Protein AF-A0A2V3IG07-F1 (afdb_monomer)

Organism: NCBI:txid448386

Foldseek 3Di:
DDDDDDDDDDDDDPDDPVVVVVVVVVVVVVVVVPPPPPDDDLVLLVVLCVQQQQDLQRDHDFHDQDPVVRHRDDLVNSCVVSVHDSVVNVVCNVCVNVSSVVVVVVVVVVVVVVPPPPDPVVVVVVVVVVVVVVVCVVVPVDPDPVVVVVVVVD

pLDDT: mean 70.86, std 18.08, range [33.84, 92.31]

Sequence (154 aa):
MLYVDHYDLPSSSSVLPQNAFLLLFTVVRLQSMSEKRKRPSFDVKQEALFKLGVLVYGTFATSQINPETKKHWKAIDVAVHSNVSKAAVFGWKKQAKKTMGRHLSSWVAKKVSRITTFHHPDLEAAIAQYMRERMIYMRGEFLFRADVVCKAAL

Radius of gyration: 35.14 Å; Cα contacts (8 Å, |Δi|>4): 86; chains: 1; bounding box: 46×36×148 Å

Solvent-accessible surface area (backbone atoms only — not comparable to full-atom values): 9337 Å² total; per-residue (Å²): 135,82,81,91,78,87,81,79,80,80,86,75,79,94,68,76,55,72,67,57,56,52,48,50,52,49,50,52,52,48,54,67,65,62,58,72,75,79,75,76,53,68,65,61,54,50,53,50,37,39,39,52,12,36,44,79,72,33,46,80,55,77,40,36,72,31,87,91,75,75,39,64,41,44,63,62,57,43,15,61,75,67,73,44,57,51,69,56,48,52,51,45,62,76,38,27,39,61,60,34,41,54,50,50,54,52,52,50,51,57,49,54,75,65,47,76,81,75,85,48,69,68,58,54,49,51,51,54,48,52,53,50,54,51,49,42,60,73,68,51,80,63,71,75,66,64,80,62,62,64,71,78,75,117

Structure (mmCIF, N/CA/C/O backbone):
data_AF-A0A2V3IG07-F1
#
_entry.id   AF-A0A2V3IG07-F1
#
loop_
_atom_site.group_PDB
_atom_site.id
_atom_site.type_symbol
_atom_site.label_atom_id
_atom_site.label_alt_id
_atom_site.label_comp_id
_atom_site.label_asym_id
_atom_site.label_entity_id
_atom_site.label_seq_id
_atom_site.pdbx_PDB_ins_code
_atom_site.Cartn_x
_atom_site.Cartn_y
_atom_site.Cartn_z
_atom_site.occupancy
_atom_site.B_iso_or_equiv
_atom_site.auth_seq_id
_atom_site.auth_comp_id
_atom_site.auth_asym_id
_atom_site.auth_atom_id
_atom_site.pdbx_PDB_model_num
ATOM 1 N N . MET A 1 1 ? 6.936 -5.876 94.634 1.00 36.69 1 MET A N 1
ATOM 2 C CA . MET A 1 1 ? 7.862 -6.076 93.499 1.00 36.69 1 MET A CA 1
ATOM 3 C C . MET A 1 1 ? 6.996 -6.266 92.254 1.00 36.69 1 MET A C 1
ATOM 5 O O . MET A 1 1 ? 6.292 -7.257 92.195 1.00 36.69 1 MET A O 1
ATOM 9 N N . LEU A 1 2 ? 6.732 -5.158 91.550 1.00 35.19 2 LEU A N 1
ATOM 10 C CA . LEU A 1 2 ? 6.956 -4.937 90.103 1.00 35.19 2 LEU A CA 1
ATOM 11 C C . LEU A 1 2 ? 5.963 -5.669 89.163 1.00 35.19 2 LEU A C 1
ATOM 13 O O . LEU A 1 2 ? 6.015 -6.884 89.059 1.00 35.19 2 LEU A O 1
ATOM 17 N N . TYR A 1 3 ? 4.967 -4.928 88.643 1.00 33.84 3 TYR A N 1
ATOM 18 C CA . TYR A 1 3 ? 4.758 -4.511 87.224 1.00 33.84 3 TYR A CA 1
ATOM 19 C C . TYR A 1 3 ? 3.939 -5.552 86.397 1.00 33.84 3 TYR A C 1
ATOM 21 O O . TYR A 1 3 ? 4.359 -6.696 86.319 1.00 33.84 3 TYR A O 1
ATOM 29 N N . VAL A 1 4 ? 2.675 -5.276 85.988 1.00 37.91 4 VAL A N 1
ATOM 30 C CA . VAL A 1 4 ? 2.247 -4.598 84.716 1.00 37.91 4 VAL A CA 1
ATOM 31 C C . VAL A 1 4 ? 2.465 -5.565 83.520 1.00 37.91 4 VAL A C 1
ATOM 33 O O . VAL A 1 4 ? 3.542 -6.127 83.415 1.00 37.91 4 VAL A O 1
ATOM 36 N N . ASP A 1 5 ? 1.546 -5.913 82.609 1.00 38.62 5 ASP A N 1
ATOM 37 C CA . ASP A 1 5 ? 0.424 -5.192 82.002 1.00 38.62 5 ASP A CA 1
ATOM 38 C C . ASP A 1 5 ? -0.552 -6.145 81.276 1.00 38.62 5 ASP A C 1
ATOM 40 O O . ASP A 1 5 ? -0.190 -7.248 80.854 1.00 38.62 5 ASP A O 1
ATOM 44 N N . HIS A 1 6 ? -1.770 -5.645 81.068 1.00 43.28 6 HIS A N 1
ATOM 45 C CA . HIS A 1 6 ? -2.729 -6.103 80.065 1.00 43.28 6 HIS A CA 1
ATOM 46 C C . HIS A 1 6 ? -2.124 -6.092 78.650 1.00 43.28 6 HIS A C 1
ATOM 48 O O . HIS A 1 6 ? -1.485 -5.120 78.259 1.00 43.28 6 HIS A O 1
ATOM 54 N N . TYR A 1 7 ? -2.433 -7.104 77.836 1.00 40.78 7 TYR A N 1
ATOM 55 C CA . TYR A 1 7 ? -2.458 -6.928 76.382 1.00 40.78 7 TYR A CA 1
ATOM 56 C C . TYR A 1 7 ? -3.850 -7.248 75.857 1.00 40.78 7 TYR A C 1
ATOM 58 O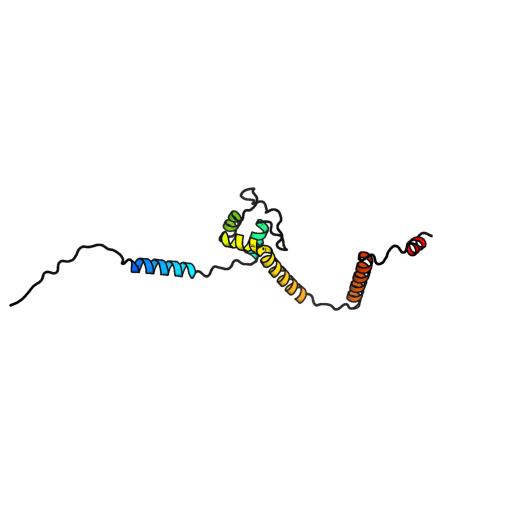 O . TYR A 1 7 ? -4.201 -8.391 75.563 1.00 40.78 7 TYR A O 1
ATOM 66 N N . ASP A 1 8 ? -4.629 -6.175 75.769 1.00 38.03 8 ASP A N 1
ATOM 67 C CA . ASP A 1 8 ? -5.785 -6.048 74.902 1.00 38.03 8 ASP A CA 1
ATOM 68 C C . ASP A 1 8 ? -5.392 -6.364 73.451 1.00 38.03 8 ASP A C 1
ATOM 70 O O . ASP A 1 8 ? -4.410 -5.848 72.912 1.00 38.03 8 ASP A O 1
ATOM 74 N N . LEU A 1 9 ? -6.195 -7.204 72.799 1.00 45.53 9 LEU A N 1
ATOM 75 C CA . LEU A 1 9 ? -6.234 -7.315 71.344 1.00 45.53 9 LEU A CA 1
ATOM 76 C C . LEU A 1 9 ? -6.755 -5.986 70.777 1.00 45.53 9 LEU A C 1
ATOM 78 O O . LEU A 1 9 ? -7.900 -5.629 71.066 1.00 45.53 9 LEU A O 1
ATOM 82 N N . PRO A 1 10 ? -6.005 -5.263 69.925 1.00 41.69 10 PRO A N 1
ATOM 83 C CA . PRO A 1 10 ? -6.583 -4.129 69.241 1.00 41.69 10 PRO A CA 1
ATOM 84 C C . PRO A 1 10 ? -7.451 -4.638 68.089 1.00 41.69 10 PRO A C 1
ATOM 86 O O . PRO A 1 10 ? -6.975 -5.185 67.094 1.00 41.69 10 PRO A O 1
ATOM 89 N N . SER A 1 11 ? -8.752 -4.385 68.203 1.00 54.81 11 SER A N 1
ATOM 90 C CA . SER A 1 11 ? -9.606 -4.157 67.047 1.00 54.81 11 SER A CA 1
ATOM 91 C C . SER A 1 11 ? -9.044 -2.981 66.244 1.00 54.81 11 SER A C 1
ATOM 93 O O . SER A 1 11 ? -8.991 -1.871 66.767 1.00 54.81 11 SER A O 1
ATOM 95 N N . SER A 1 12 ? -8.652 -3.173 64.986 1.00 41.16 12 SER A N 1
ATOM 96 C CA . SER A 1 12 ? -8.826 -2.143 63.951 1.00 41.16 12 SER A CA 1
ATOM 97 C C . SER A 1 12 ? -8.413 -2.636 62.563 1.00 41.16 12 SER A C 1
ATOM 99 O O . SER A 1 12 ? -7.347 -3.201 62.354 1.00 41.16 12 SER A O 1
ATOM 101 N N . SER A 1 13 ? -9.343 -2.406 61.636 1.00 44.88 13 SER A N 1
ATOM 102 C CA . SER A 1 13 ? -9.124 -1.981 60.254 1.00 44.88 13 SER A CA 1
ATOM 103 C C . SER A 1 13 ? -8.072 -2.726 59.415 1.00 44.88 13 SER A C 1
ATOM 105 O O . SER A 1 13 ? -6.872 -2.471 59.437 1.00 44.88 13 SER A O 1
ATOM 107 N N . SER A 1 14 ? -8.579 -3.553 58.500 1.00 47.00 14 SER A N 1
ATOM 108 C CA . SER A 1 14 ? -7.880 -4.012 57.300 1.00 47.00 14 SER A CA 1
ATOM 109 C C . SER A 1 14 ? -7.591 -2.838 56.350 1.00 47.00 14 SER A C 1
ATOM 111 O O . SER A 1 14 ? -8.209 -2.705 55.293 1.00 47.00 14 SER A O 1
ATOM 113 N N . VAL A 1 15 ? -6.674 -1.948 56.721 1.00 51.50 15 VAL A N 1
ATOM 114 C CA . VAL A 1 15 ? -6.087 -0.987 55.788 1.00 51.50 15 VAL A CA 1
ATOM 115 C C . VAL A 1 15 ? -4.840 -1.651 55.235 1.00 51.50 15 VAL A C 1
ATOM 117 O O . VAL A 1 15 ? -3.789 -1.669 55.871 1.00 51.50 15 VAL A O 1
ATOM 120 N N . LEU A 1 16 ? -4.969 -2.233 54.040 1.00 52.41 16 LEU A N 1
ATOM 121 C CA . LEU A 1 16 ? -3.811 -2.559 53.211 1.00 52.41 16 LEU A CA 1
ATOM 122 C C . LEU A 1 16 ? -2.889 -1.328 53.204 1.00 52.41 16 LEU A C 1
ATOM 124 O O . LEU A 1 16 ? -3.369 -0.235 52.883 1.00 52.41 16 LEU A O 1
ATOM 128 N N . PRO A 1 17 ? -1.598 -1.456 53.558 1.00 54.03 17 PRO A N 1
ATOM 129 C CA . PRO A 1 17 ? -0.702 -0.310 53.559 1.00 54.03 17 PRO A CA 1
ATOM 130 C C . PRO A 1 17 ? -0.720 0.311 52.158 1.00 54.03 17 PRO A C 1
ATOM 132 O O . PRO A 1 17 ? -0.655 -0.415 51.165 1.00 54.03 17 PRO A O 1
ATOM 135 N N . GLN A 1 18 ? -0.809 1.641 52.052 1.00 56.38 18 GLN A N 1
ATOM 136 C CA . GLN A 1 18 ? -0.819 2.369 50.766 1.00 56.38 18 GLN A CA 1
ATOM 137 C C . GLN A 1 18 ? 0.319 1.921 49.825 1.00 56.38 18 GLN A C 1
ATOM 139 O O . GLN A 1 18 ? 0.174 1.917 48.601 1.00 56.38 18 GLN A O 1
ATOM 144 N N . ASN A 1 19 ? 1.419 1.438 50.405 1.00 53.97 19 ASN A N 1
ATOM 145 C CA . ASN A 1 19 ? 2.569 0.870 49.709 1.00 53.97 19 ASN A CA 1
ATOM 146 C C . ASN A 1 19 ? 2.250 -0.442 48.963 1.00 53.97 19 ASN A C 1
ATOM 148 O O . ASN A 1 19 ? 2.777 -0.665 47.877 1.00 53.97 19 ASN A O 1
ATOM 152 N N . ALA A 1 20 ? 1.358 -1.288 49.486 1.00 55.16 20 ALA A N 1
ATOM 153 C CA . ALA A 1 20 ? 0.907 -2.506 48.812 1.00 55.16 20 ALA A CA 1
ATOM 154 C C . ALA A 1 20 ? 0.028 -2.189 47.593 1.00 55.16 20 ALA A C 1
ATOM 156 O O . ALA A 1 20 ? 0.154 -2.846 46.562 1.00 55.16 20 ALA A O 1
ATOM 157 N N . PHE A 1 21 ? -0.799 -1.139 47.669 1.00 56.41 21 PHE A N 1
ATOM 158 C CA . PHE A 1 21 ? -1.586 -0.657 46.528 1.00 56.41 21 PHE A CA 1
ATOM 159 C C . PHE A 1 21 ? -0.696 -0.109 45.409 1.00 56.41 21 PHE A C 1
ATOM 161 O O . PHE A 1 21 ? -0.916 -0.429 44.242 1.00 56.41 21 PHE A O 1
ATOM 168 N N . LEU A 1 22 ? 0.339 0.667 45.751 1.00 55.47 22 LEU A N 1
ATOM 169 C CA . LEU A 1 22 ? 1.318 1.173 44.783 1.00 55.47 22 LEU A CA 1
ATOM 170 C C . LEU A 1 22 ? 2.137 0.044 44.143 1.00 55.47 22 LEU A C 1
ATOM 172 O O . LEU A 1 22 ? 2.390 0.079 42.937 1.00 55.47 22 LEU A O 1
ATOM 176 N N . LEU A 1 23 ? 2.501 -0.990 44.907 1.00 56.88 23 LEU A N 1
ATOM 177 C CA . LEU A 1 23 ? 3.193 -2.167 44.377 1.00 56.88 23 LEU A CA 1
ATOM 178 C C . LEU A 1 23 ? 2.289 -2.998 43.460 1.00 56.88 23 LEU A C 1
ATOM 180 O O . LEU A 1 23 ? 2.704 -3.359 42.365 1.00 56.88 23 LEU A O 1
ATOM 184 N N . LEU A 1 24 ? 1.026 -3.219 43.825 1.00 57.31 24 LEU A N 1
ATOM 185 C CA . LEU A 1 24 ? 0.054 -3.882 42.950 1.00 57.31 24 LEU A CA 1
ATOM 186 C C . LEU A 1 24 ? -0.193 -3.083 41.667 1.00 57.31 24 LEU A C 1
ATOM 188 O O . LEU A 1 24 ? -0.161 -3.655 40.581 1.00 57.31 24 LEU A O 1
ATOM 192 N N . PHE A 1 25 ? -0.358 -1.760 41.750 1.00 54.81 25 PHE A N 1
ATOM 193 C CA . PHE A 1 25 ? -0.541 -0.924 40.561 1.00 54.81 25 PHE A CA 1
ATOM 194 C C . PHE A 1 25 ? 0.690 -0.914 39.656 1.00 54.81 25 PHE A C 1
ATOM 196 O O . PHE A 1 25 ? 0.553 -0.955 38.434 1.00 54.81 25 PHE A O 1
ATOM 203 N N . THR A 1 26 ? 1.894 -0.864 40.224 1.00 57.94 26 THR A N 1
ATOM 204 C CA . THR A 1 26 ? 3.134 -0.896 39.437 1.00 57.94 26 THR A CA 1
ATOM 205 C C . THR A 1 26 ? 3.370 -2.270 38.821 1.00 57.94 26 THR A C 1
ATOM 207 O O . THR A 1 26 ? 3.705 -2.329 37.642 1.00 57.94 26 THR A O 1
ATOM 210 N N . VAL A 1 27 ? 3.108 -3.365 39.540 1.00 56.84 27 VAL A N 1
ATOM 211 C CA . VAL A 1 27 ? 3.228 -4.738 39.022 1.00 56.84 27 VAL A CA 1
ATOM 212 C C . VAL A 1 27 ? 2.179 -5.027 37.946 1.00 56.84 27 VAL A C 1
ATOM 214 O O . VAL A 1 27 ? 2.541 -5.531 36.887 1.00 56.84 27 VAL A O 1
ATOM 217 N N . VAL A 1 28 ? 0.917 -4.622 38.130 1.00 57.81 28 VAL A N 1
ATOM 218 C CA . VAL A 1 28 ? -0.135 -4.748 37.100 1.00 57.81 28 VAL A CA 1
ATOM 219 C C . VAL A 1 28 ? 0.192 -3.887 35.876 1.00 57.81 28 VAL A C 1
ATOM 221 O O . VAL A 1 28 ? 0.055 -4.337 34.737 1.00 57.81 28 VAL A O 1
ATOM 224 N N . ARG A 1 29 ? 0.699 -2.663 36.075 1.00 50.00 29 ARG A N 1
ATOM 225 C CA . ARG A 1 29 ? 1.126 -1.780 34.978 1.00 50.00 29 ARG A CA 1
ATOM 226 C C . ARG A 1 29 ? 2.358 -2.320 34.248 1.00 50.00 29 ARG A C 1
ATOM 228 O O . ARG A 1 29 ? 2.442 -2.179 33.031 1.00 50.00 29 ARG A O 1
ATOM 235 N N . LEU A 1 30 ? 3.287 -2.967 34.951 1.00 49.06 30 LEU A N 1
ATOM 236 C CA . LEU A 1 30 ? 4.460 -3.622 34.365 1.00 49.06 30 LEU A CA 1
ATOM 237 C C . LEU A 1 30 ? 4.089 -4.918 33.631 1.00 49.06 30 LEU A C 1
ATOM 239 O O . LEU A 1 30 ? 4.589 -5.143 32.532 1.00 49.06 30 LEU A O 1
ATOM 243 N N . GLN A 1 31 ? 3.162 -5.722 34.157 1.00 46.56 31 GLN A N 1
ATOM 244 C CA . GLN A 1 31 ? 2.633 -6.906 33.469 1.00 46.56 31 GLN A CA 1
ATOM 245 C C . GLN A 1 31 ? 1.841 -6.526 32.209 1.00 46.56 31 GLN A C 1
ATOM 247 O O . GLN A 1 31 ? 2.056 -7.126 31.158 1.00 46.56 31 GLN A O 1
ATOM 252 N N . SER A 1 32 ? 1.038 -5.457 32.256 1.00 44.69 32 SER A N 1
ATOM 253 C CA . SER A 1 32 ? 0.369 -4.883 31.076 1.00 44.69 32 SER A CA 1
ATOM 254 C C . SER A 1 32 ? 1.358 -4.370 30.015 1.00 44.69 32 SER A C 1
ATOM 256 O O . SER A 1 32 ? 1.071 -4.412 28.819 1.00 44.69 32 SER A O 1
ATOM 258 N N . MET A 1 33 ? 2.544 -3.917 30.427 1.00 45.22 33 MET A N 1
ATOM 259 C CA . MET A 1 33 ? 3.620 -3.487 29.524 1.00 45.22 33 MET A CA 1
ATOM 260 C C . MET A 1 33 ? 4.489 -4.653 29.012 1.00 45.22 33 MET A C 1
ATOM 262 O O . MET A 1 33 ? 5.216 -4.480 28.031 1.00 45.22 33 MET A O 1
ATOM 266 N N . SER A 1 34 ? 4.412 -5.826 29.651 1.00 42.78 34 SER A N 1
ATOM 267 C CA . SER A 1 34 ? 5.181 -7.041 29.338 1.00 42.78 34 SER A CA 1
ATOM 268 C C . SER A 1 34 ? 4.495 -7.950 28.314 1.00 42.78 34 SER A C 1
ATOM 270 O O . SER A 1 34 ? 5.142 -8.831 27.736 1.00 42.78 34 SER A O 1
ATOM 272 N N . GLU A 1 35 ? 3.214 -7.732 28.015 1.00 50.44 35 GLU A N 1
ATOM 273 C CA . GLU A 1 35 ? 2.613 -8.278 26.803 1.00 50.44 35 GLU A CA 1
ATOM 274 C C . GLU A 1 35 ? 3.284 -7.609 25.603 1.00 50.44 35 GLU A C 1
ATOM 276 O O . GLU A 1 35 ? 2.919 -6.518 25.158 1.00 50.44 35 GLU A O 1
ATOM 281 N N . LYS A 1 36 ? 4.348 -8.249 25.102 1.00 52.94 36 LYS A N 1
ATOM 282 C CA . LYS A 1 36 ? 5.050 -7.863 23.880 1.00 52.94 36 LYS A CA 1
ATOM 283 C C . LYS A 1 36 ? 3.992 -7.629 22.809 1.00 52.94 36 LYS A C 1
ATOM 285 O O . LYS A 1 36 ? 3.442 -8.590 22.278 1.00 52.94 36 LYS A O 1
ATOM 290 N N . ARG A 1 37 ? 3.695 -6.355 22.518 1.00 59.09 37 ARG A N 1
ATOM 291 C CA . ARG A 1 37 ? 2.702 -5.946 21.517 1.00 59.09 37 ARG A CA 1
ATOM 292 C C . ARG A 1 37 ? 2.946 -6.772 20.262 1.00 59.09 37 ARG A C 1
ATOM 294 O O . ARG A 1 37 ? 3.958 -6.552 19.588 1.00 59.09 37 ARG A O 1
ATOM 301 N N . LYS A 1 38 ? 2.064 -7.737 19.974 1.00 68.75 38 LYS A N 1
ATOM 302 C CA . LYS A 1 38 ? 2.167 -8.560 18.767 1.00 68.75 38 LYS A CA 1
ATOM 303 C C . LYS A 1 38 ? 2.189 -7.588 17.598 1.00 68.75 38 LYS A C 1
ATOM 305 O O . LYS A 1 38 ? 1.231 -6.851 17.376 1.00 68.75 38 LYS A O 1
ATOM 310 N N . ARG A 1 39 ? 3.335 -7.492 16.919 1.00 76.31 39 ARG A N 1
ATOM 311 C CA . ARG A 1 39 ? 3.476 -6.589 15.778 1.00 76.31 39 ARG A CA 1
ATOM 312 C C . ARG A 1 39 ? 2.565 -7.141 14.683 1.00 76.31 39 ARG A C 1
ATOM 314 O O . ARG A 1 39 ? 2.811 -8.265 14.252 1.00 76.31 39 ARG A O 1
ATOM 321 N N . PRO A 1 40 ? 1.546 -6.393 14.230 1.00 81.19 4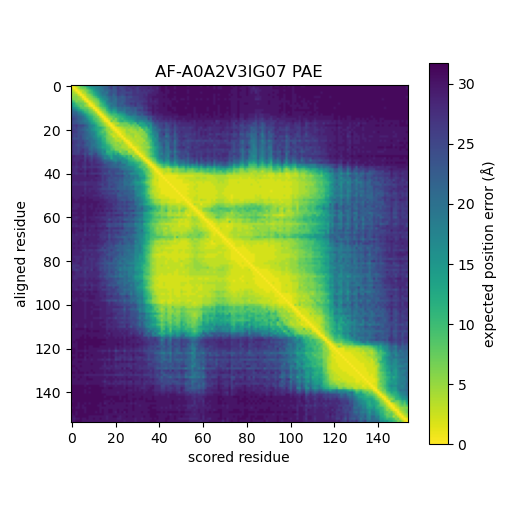0 PRO A N 1
ATOM 322 C CA . PRO A 1 40 ? 0.703 -6.872 13.148 1.00 81.19 40 PRO A CA 1
ATOM 323 C C . PRO A 1 40 ? 1.558 -7.078 11.901 1.00 81.19 40 PRO A C 1
ATOM 325 O O . PRO A 1 40 ? 2.501 -6.301 11.651 1.00 81.19 40 PRO A O 1
ATOM 328 N N . SER A 1 41 ? 1.236 -8.138 11.159 1.00 86.25 41 SER A N 1
ATOM 329 C CA . SER A 1 41 ? 1.906 -8.482 9.908 1.00 86.25 41 SER A CA 1
ATOM 330 C C . SER A 1 41 ? 1.771 -7.344 8.899 1.00 86.25 41 SER A C 1
ATOM 332 O O . SER A 1 41 ? 0.978 -6.409 9.066 1.00 86.25 41 SER A O 1
ATOM 334 N N . PHE A 1 42 ? 2.599 -7.385 7.858 1.00 86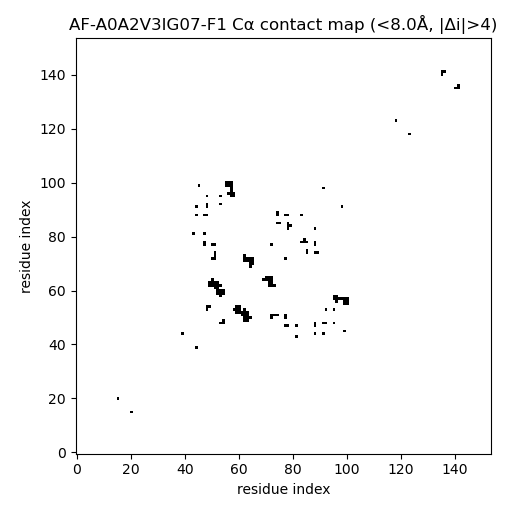.31 42 PHE A N 1
ATOM 335 C CA . PHE A 1 42 ? 2.490 -6.409 6.784 1.00 86.31 42 PHE A CA 1
ATOM 336 C C . PHE A 1 42 ? 1.119 -6.486 6.099 1.00 86.31 42 PHE A C 1
ATOM 338 O O . PHE A 1 42 ? 0.514 -5.440 5.888 1.00 86.31 42 PHE A O 1
ATOM 345 N N . ASP A 1 43 ? 0.597 -7.693 5.879 1.00 86.94 43 ASP A N 1
ATOM 346 C CA . ASP A 1 43 ? -0.685 -7.921 5.201 1.00 86.94 43 ASP A CA 1
ATOM 347 C C . ASP A 1 43 ? -1.845 -7.235 5.928 1.00 86.94 43 ASP A C 1
ATOM 349 O O . ASP A 1 43 ? -2.618 -6.506 5.313 1.00 86.94 43 ASP A O 1
ATOM 353 N N . VAL A 1 44 ? -1.893 -7.344 7.262 1.00 88.88 44 VAL A N 1
ATOM 354 C CA . VAL A 1 44 ? -2.914 -6.673 8.086 1.00 88.88 44 VAL A CA 1
ATOM 355 C C . VAL A 1 44 ? -2.822 -5.152 7.953 1.00 88.88 44 VAL A C 1
ATOM 357 O O . VAL A 1 44 ? -3.836 -4.460 7.862 1.00 88.88 44 VAL A O 1
ATOM 360 N N . LYS A 1 45 ? -1.603 -4.601 7.918 1.00 90.56 45 LYS A N 1
ATOM 361 C CA . LYS A 1 45 ? -1.402 -3.156 7.726 1.00 90.56 45 LYS A CA 1
ATOM 362 C C . LYS A 1 45 ? -1.797 -2.725 6.323 1.00 90.56 45 LYS A C 1
ATOM 364 O O . LYS A 1 45 ? -2.356 -1.645 6.161 1.00 90.56 45 LYS A O 1
ATOM 369 N N . GLN A 1 46 ? -1.479 -3.539 5.323 1.00 90.19 46 GLN A N 1
ATOM 370 C CA . GLN A 1 46 ? -1.777 -3.260 3.930 1.00 90.19 46 GLN A CA 1
ATOM 371 C C . GLN A 1 46 ? -3.286 -3.259 3.689 1.00 90.19 46 GLN A C 1
ATOM 373 O O . GLN A 1 46 ? -3.806 -2.293 3.137 1.00 90.19 46 GLN A O 1
ATOM 378 N N . GLU A 1 47 ? -3.991 -4.278 4.169 1.00 91.12 47 GLU A N 1
ATOM 379 C CA . GLU A 1 47 ? -5.446 -4.380 4.070 1.00 91.12 47 GLU A CA 1
ATOM 380 C C . GLU A 1 47 ? -6.144 -3.212 4.782 1.00 91.12 47 GLU A C 1
ATOM 382 O O . GLU A 1 47 ? -7.018 -2.557 4.209 1.00 91.12 47 GLU A O 1
ATOM 387 N N . ALA A 1 48 ? -5.705 -2.883 6.002 1.00 92.00 48 ALA A N 1
ATOM 388 C CA . ALA A 1 48 ? -6.214 -1.739 6.752 1.00 92.00 48 ALA A CA 1
ATOM 389 C C . ALA A 1 48 ? -6.029 -0.418 5.987 1.00 92.00 48 ALA A C 1
ATOM 391 O O . ALA A 1 48 ? -6.926 0.425 5.951 1.00 92.00 48 ALA A O 1
ATOM 392 N N . LEU A 1 49 ? -4.870 -0.231 5.355 1.00 92.00 49 LEU A N 1
ATOM 393 C CA . LEU A 1 49 ? -4.577 0.959 4.564 1.00 92.00 49 LEU A CA 1
ATOM 394 C C . LEU A 1 49 ? -5.405 0.997 3.267 1.00 92.00 49 LEU A C 1
ATOM 396 O O . LEU A 1 49 ? -5.942 2.057 2.946 1.00 92.00 49 LEU A O 1
ATOM 400 N N . PHE A 1 50 ? -5.604 -0.132 2.579 1.00 91.88 50 PHE A N 1
ATOM 401 C CA . PHE A 1 50 ? -6.466 -0.204 1.391 1.00 91.88 50 PHE A CA 1
ATOM 402 C C . PHE A 1 50 ? -7.924 0.135 1.695 1.00 91.88 50 PHE A C 1
ATOM 404 O O . PHE A 1 50 ? -8.535 0.908 0.956 1.00 91.88 50 PHE A O 1
ATOM 411 N N . LYS A 1 51 ? -8.469 -0.363 2.813 1.00 92.31 51 LYS A N 1
ATOM 412 C CA . LYS A 1 51 ? -9.818 0.003 3.276 1.00 92.31 51 LYS A CA 1
ATOM 413 C C . LYS A 1 51 ? -9.958 1.519 3.447 1.00 92.31 51 LYS A C 1
ATOM 415 O O . LYS A 1 51 ? -10.965 2.100 3.052 1.00 92.31 51 LYS A O 1
ATOM 420 N N . LEU A 1 52 ? -8.906 2.182 3.934 1.00 91.50 52 LEU A N 1
ATOM 421 C CA . LEU A 1 52 ? -8.827 3.643 4.078 1.00 91.50 52 LEU A CA 1
ATOM 422 C C . LEU A 1 52 ? -8.501 4.402 2.780 1.00 91.50 52 LEU A C 1
ATOM 424 O O . LEU A 1 52 ? -8.263 5.609 2.838 1.00 91.50 52 LEU A O 1
ATOM 428 N N . GLY A 1 53 ? -8.464 3.723 1.631 1.00 88.88 53 GLY A N 1
ATOM 429 C CA . GLY A 1 53 ? -8.212 4.337 0.328 1.00 88.88 53 GLY A CA 1
ATOM 430 C C . GLY A 1 53 ? -6.734 4.576 0.023 1.00 88.88 53 GLY A C 1
ATOM 431 O O . GLY A 1 53 ? -6.413 5.314 -0.901 1.00 88.88 53 GLY A O 1
ATOM 432 N N . VAL A 1 54 ? -5.802 3.991 0.776 1.00 87.81 54 VAL A N 1
ATOM 433 C CA . VAL A 1 54 ? -4.368 4.115 0.481 1.00 87.81 54 VAL A CA 1
ATOM 434 C C . VAL A 1 54 ? -3.999 3.197 -0.677 1.00 87.81 54 VAL A C 1
ATOM 436 O O . VAL A 1 54 ? -4.170 1.990 -0.582 1.00 87.81 54 VAL A O 1
ATOM 439 N N . LEU A 1 55 ? -3.446 3.754 -1.747 1.00 84.50 55 LEU A N 1
ATOM 440 C CA . LEU A 1 55 ? -2.993 3.024 -2.927 1.00 84.50 55 LEU A CA 1
ATOM 441 C C . LEU A 1 55 ? -1.589 2.429 -2.741 1.00 84.50 55 LEU A C 1
ATOM 443 O O . LEU A 1 55 ? -0.869 2.727 -1.789 1.00 84.50 55 LEU A O 1
ATOM 447 N N . VAL A 1 56 ? -1.174 1.623 -3.720 1.00 76.38 56 VAL A N 1
ATOM 448 C CA . VAL A 1 56 ? 0.092 0.868 -3.750 1.00 76.38 56 VAL A CA 1
ATOM 449 C C . VAL A 1 56 ? 1.328 1.752 -3.511 1.00 76.38 56 VAL A C 1
ATOM 451 O O . VAL A 1 56 ? 2.260 1.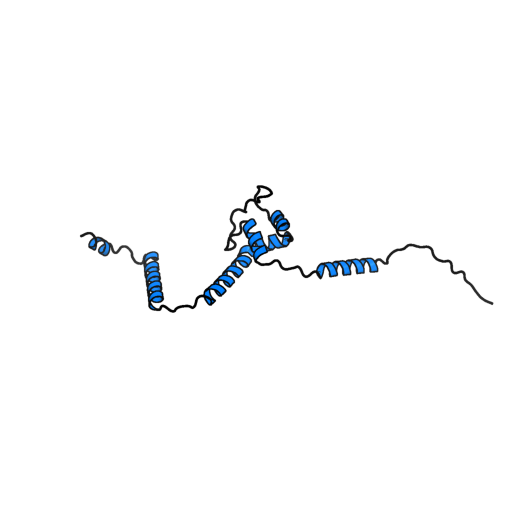325 -2.844 1.00 76.38 56 VAL A O 1
ATOM 454 N N . TYR A 1 57 ? 1.329 3.013 -3.948 1.00 74.94 57 TYR A N 1
ATOM 455 C CA . TYR A 1 57 ? 2.445 3.950 -3.720 1.00 74.94 57 TYR A CA 1
ATOM 456 C C . TYR A 1 57 ? 2.312 4.791 -2.437 1.00 74.94 57 TYR A C 1
ATOM 458 O O . TYR A 1 57 ? 3.104 5.703 -2.191 1.00 74.94 57 TYR A O 1
ATOM 466 N N . GLY A 1 58 ? 1.307 4.506 -1.608 1.00 75.75 58 GLY A N 1
ATOM 467 C CA . GLY A 1 58 ? 0.970 5.284 -0.418 1.00 75.75 58 GLY A CA 1
ATOM 468 C C . GLY A 1 58 ? 0.285 6.621 -0.711 1.00 75.75 58 GLY A C 1
ATOM 469 O O . GLY A 1 58 ? 0.264 7.486 0.164 1.00 75.75 58 GLY A O 1
ATOM 470 N N . THR A 1 59 ? -0.240 6.805 -1.925 1.00 83.06 59 THR A N 1
ATOM 471 C CA . THR A 1 59 ? -1.155 7.901 -2.277 1.00 83.06 59 THR A CA 1
ATOM 472 C C . THR A 1 59 ? -2.563 7.602 -1.764 1.00 83.06 59 THR A C 1
ATOM 474 O O . THR A 1 59 ? -2.880 6.455 -1.461 1.00 83.06 59 THR A O 1
ATOM 477 N N . PHE A 1 60 ? -3.405 8.626 -1.631 1.00 85.50 60 PHE A N 1
ATOM 478 C CA . PHE A 1 60 ? -4.763 8.480 -1.107 1.00 85.50 60 PHE A CA 1
ATOM 479 C C . PHE A 1 60 ? -5.789 8.632 -2.228 1.00 85.50 60 PHE A C 1
ATOM 481 O O . PHE A 1 60 ? -5.778 9.623 -2.952 1.00 85.50 60 PHE A O 1
ATOM 488 N N . ALA A 1 61 ? -6.673 7.653 -2.334 1.00 86.75 61 ALA A N 1
ATOM 489 C CA . ALA A 1 61 ? -7.922 7.697 -3.070 1.00 86.75 61 ALA A CA 1
ATOM 490 C C . ALA A 1 61 ? -9.098 7.749 -2.079 1.00 86.75 61 ALA A C 1
ATOM 492 O O . ALA A 1 61 ? -8.919 7.864 -0.863 1.00 86.75 61 ALA A O 1
ATOM 493 N N . THR A 1 62 ? -10.318 7.651 -2.597 1.00 87.25 62 THR A N 1
ATOM 494 C CA . THR A 1 62 ? -11.518 7.495 -1.774 1.00 87.25 62 THR A CA 1
ATOM 495 C C . THR A 1 62 ? -11.461 6.193 -0.977 1.00 87.25 62 THR A C 1
ATOM 497 O O . THR A 1 62 ? -11.169 5.133 -1.535 1.00 87.25 62 THR A O 1
ATOM 500 N N . SER A 1 63 ? -11.770 6.261 0.322 1.00 89.50 63 SER A N 1
ATOM 501 C CA . SER A 1 63 ? -11.928 5.072 1.166 1.00 89.50 63 SER A CA 1
ATOM 502 C C . SER A 1 63 ? -12.936 4.100 0.558 1.00 89.50 63 SER A C 1
ATOM 504 O O . SER A 1 63 ? -13.945 4.519 -0.013 1.00 89.50 63 SER A O 1
ATOM 506 N N . GLN A 1 64 ? -12.712 2.802 0.744 1.00 91.19 64 GLN A N 1
ATOM 507 C CA . GLN A 1 64 ? -13.660 1.784 0.301 1.00 91.19 64 GLN A CA 1
ATOM 508 C C . GLN A 1 64 ? -14.984 1.902 1.067 1.00 91.19 64 GLN A C 1
ATOM 510 O O . GLN A 1 64 ? -15.035 2.446 2.175 1.00 91.19 64 GLN A O 1
ATOM 515 N N . ILE A 1 65 ? -16.060 1.376 0.487 1.00 90.50 65 ILE A N 1
ATOM 516 C CA . ILE A 1 65 ? -17.341 1.249 1.181 1.00 90.50 65 ILE A CA 1
ATOM 517 C C . ILE A 1 65 ? -17.255 0.033 2.106 1.00 90.50 65 ILE A C 1
ATOM 519 O O . ILE A 1 65 ? -16.848 -1.053 1.698 1.00 90.50 65 ILE A O 1
ATOM 523 N N . ASN A 1 66 ? -17.611 0.229 3.369 1.00 90.44 66 ASN A N 1
ATOM 524 C CA . ASN A 1 66 ? -17.763 -0.839 4.336 1.00 90.44 66 ASN A CA 1
ATOM 525 C C . ASN A 1 66 ? -19.070 -1.598 4.036 1.00 90.44 66 ASN A C 1
ATOM 527 O O . ASN A 1 66 ? -20.137 -0.975 4.070 1.00 90.44 66 ASN A O 1
ATOM 531 N N . PRO A 1 67 ? -19.010 -2.914 3.757 1.00 88.31 67 PRO A N 1
ATOM 532 C CA . PRO A 1 67 ? -20.197 -3.707 3.446 1.00 88.31 67 PRO A CA 1
ATOM 533 C C . PRO A 1 67 ? -21.189 -3.788 4.616 1.00 88.31 67 PRO A C 1
ATOM 535 O O . PRO A 1 67 ? -22.391 -3.854 4.381 1.00 88.31 67 PRO A O 1
ATOM 538 N N . GLU A 1 68 ? -20.716 -3.718 5.863 1.00 88.94 68 GLU A N 1
ATOM 539 C CA . GLU A 1 68 ? -21.559 -3.825 7.061 1.00 88.94 68 GLU A CA 1
ATOM 540 C C . GLU A 1 68 ? -22.351 -2.540 7.317 1.00 88.94 68 GLU A C 1
ATOM 542 O O . GLU A 1 68 ? -23.535 -2.572 7.640 1.00 88.94 68 GLU A O 1
ATOM 547 N N . THR A 1 69 ? -21.705 -1.383 7.155 1.00 87.62 69 THR A N 1
ATOM 548 C CA . THR A 1 69 ? -22.307 -0.081 7.496 1.00 87.62 69 THR A CA 1
ATOM 549 C C . THR A 1 69 ? -22.834 0.686 6.285 1.00 87.62 69 THR A C 1
ATOM 551 O O . THR A 1 69 ? -23.453 1.738 6.457 1.00 87.62 69 THR A O 1
ATOM 554 N N . LYS A 1 70 ? -22.576 0.196 5.061 1.00 89.31 70 LYS A N 1
ATOM 555 C CA . LYS A 1 70 ? -22.855 0.864 3.773 1.00 89.31 70 LYS A CA 1
ATOM 556 C C . LYS A 1 70 ? -22.264 2.279 3.660 1.00 89.31 70 LYS A C 1
ATOM 558 O O . LYS A 1 70 ? -22.687 3.073 2.825 1.00 89.31 70 LYS A O 1
ATOM 563 N N . LYS A 1 71 ? -21.283 2.613 4.504 1.00 91.56 71 LYS A N 1
ATOM 564 C CA . LYS A 1 71 ? -20.586 3.908 4.552 1.00 91.56 71 LYS A CA 1
ATOM 565 C C . LYS A 1 71 ? -19.106 3.712 4.256 1.00 91.56 71 LYS A C 1
ATOM 567 O O . LYS A 1 71 ? -18.594 2.605 4.354 1.00 91.56 71 LYS A O 1
ATOM 572 N N . HIS A 1 72 ? -18.395 4.784 3.922 1.00 90.94 72 HIS A N 1
ATOM 573 C CA . HIS A 1 72 ? -16.945 4.715 3.747 1.00 90.94 72 HIS A CA 1
ATOM 574 C C . HIS A 1 72 ? -16.235 4.267 5.031 1.00 90.94 72 HIS A C 1
ATOM 576 O O . HIS A 1 72 ? -16.539 4.771 6.115 1.00 90.94 72 HIS A O 1
ATOM 582 N N . TRP A 1 73 ? -15.250 3.378 4.889 1.00 91.94 73 TRP A N 1
ATOM 583 C CA . TRP A 1 73 ? -14.386 2.939 5.983 1.00 91.94 73 TRP A CA 1
ATOM 584 C C . TRP A 1 73 ? -13.697 4.128 6.662 1.00 91.94 73 TRP A C 1
ATOM 586 O O . TRP A 1 73 ? -12.976 4.907 6.024 1.00 91.94 73 TRP A O 1
ATOM 596 N N . LYS A 1 74 ? -13.865 4.235 7.984 1.00 91.50 74 LYS A N 1
ATOM 597 C CA . LYS A 1 74 ? -13.117 5.169 8.832 1.00 91.50 74 LYS A CA 1
ATOM 598 C C . LYS A 1 74 ? -12.000 4.443 9.574 1.00 91.50 74 LYS A C 1
ATOM 600 O O . LYS A 1 74 ? -12.045 3.238 9.794 1.00 91.50 74 LYS A O 1
ATOM 605 N N . ALA A 1 75 ? -11.004 5.201 10.039 1.00 90.25 75 ALA A N 1
ATOM 606 C CA . ALA A 1 75 ? -9.891 4.652 10.824 1.00 90.25 75 ALA A CA 1
ATOM 607 C C . ALA A 1 75 ? -10.356 3.936 12.105 1.00 90.25 75 ALA A C 1
ATOM 609 O O . ALA A 1 75 ? -9.695 3.014 12.569 1.00 90.25 75 ALA A O 1
ATOM 610 N N . ILE A 1 76 ? -11.495 4.358 12.662 1.00 91.00 76 ILE A N 1
ATOM 611 C CA . ILE A 1 76 ? -12.126 3.724 13.823 1.00 91.00 76 ILE A CA 1
ATOM 612 C C . ILE A 1 76 ? -12.665 2.343 13.449 1.00 91.00 76 ILE A C 1
ATOM 614 O O . ILE A 1 76 ? -12.353 1.375 14.132 1.00 91.00 76 ILE A O 1
ATOM 618 N N . ASP A 1 77 ? -13.406 2.254 12.349 1.00 91.50 77 ASP A N 1
ATOM 619 C CA . ASP A 1 77 ? -14.017 1.008 11.882 1.00 91.50 77 ASP A CA 1
ATOM 620 C C . ASP A 1 77 ? -12.936 -0.013 11.507 1.00 91.50 77 ASP A C 1
ATOM 622 O O . ASP A 1 77 ? -13.010 -1.181 11.875 1.00 91.50 77 ASP A O 1
ATOM 626 N N . VAL A 1 78 ? -11.868 0.449 10.850 1.00 91.62 78 VAL A N 1
ATOM 627 C CA . VAL A 1 78 ? -10.711 -0.386 10.497 1.00 91.62 78 VAL A CA 1
ATOM 628 C C . VAL A 1 78 ? -9.960 -0.869 11.739 1.00 91.62 78 VAL A C 1
ATOM 630 O O . VAL A 1 78 ? -9.523 -2.013 11.781 1.00 91.62 78 VAL A O 1
ATOM 633 N N . ALA A 1 79 ? -9.825 -0.031 12.768 1.00 90.88 79 ALA A N 1
ATOM 634 C CA . ALA A 1 79 ? -9.196 -0.429 14.026 1.00 90.88 79 ALA A CA 1
ATOM 635 C C . ALA A 1 79 ? -9.967 -1.571 14.709 1.00 90.88 79 ALA A C 1
ATOM 637 O O . ALA A 1 79 ? -9.354 -2.538 15.160 1.00 90.88 79 ALA A O 1
ATOM 638 N N . VAL A 1 80 ? -11.302 -1.488 14.718 1.00 90.62 80 VAL A N 1
ATOM 639 C CA . VAL A 1 80 ? -12.172 -2.548 15.248 1.00 90.62 80 VAL A CA 1
ATOM 640 C C . VAL A 1 80 ? -12.061 -3.811 14.393 1.00 90.62 80 VAL A C 1
ATOM 642 O O . VAL A 1 80 ? -11.765 -4.876 14.925 1.00 90.62 80 VAL A O 1
ATOM 645 N N . HIS A 1 81 ? -12.198 -3.688 13.071 1.00 90.38 81 HIS A N 1
ATOM 646 C CA . HIS A 1 81 ? -12.149 -4.831 12.156 1.00 90.38 81 HIS A CA 1
ATOM 647 C C . HIS A 1 81 ? -10.797 -5.560 12.192 1.00 90.38 81 HIS A C 1
ATOM 649 O O . HIS A 1 81 ? -10.735 -6.780 12.084 1.00 90.38 81 HIS A O 1
ATOM 655 N N . SER A 1 82 ? -9.687 -4.833 12.311 1.00 86.81 82 SER A N 1
ATOM 656 C CA . SER A 1 82 ? -8.346 -5.427 12.347 1.00 86.81 82 SER A CA 1
ATOM 657 C C . SER A 1 82 ? -7.894 -5.820 13.759 1.00 86.81 82 SER A C 1
ATOM 659 O O . SER A 1 82 ? -6.771 -6.298 13.909 1.00 86.81 82 SER A O 1
ATOM 661 N N . ASN A 1 83 ? -8.731 -5.618 14.785 1.00 88.75 83 ASN A N 1
ATOM 662 C CA . ASN A 1 83 ? -8.401 -5.816 16.199 1.00 88.75 83 ASN A CA 1
ATOM 663 C C . ASN A 1 83 ? -7.090 -5.114 16.613 1.00 88.75 83 ASN A C 1
ATOM 665 O O . ASN A 1 83 ? -6.199 -5.697 17.237 1.00 88.75 83 ASN A O 1
ATOM 669 N N . VAL A 1 84 ? -6.933 -3.849 16.208 1.00 88.38 84 VAL A N 1
ATOM 670 C CA . VAL A 1 84 ? -5.747 -3.035 16.509 1.00 88.38 84 VAL A CA 1
ATOM 671 C C . VAL A 1 84 ? -6.166 -1.695 17.100 1.00 88.38 84 VAL A C 1
ATOM 673 O O . VAL A 1 84 ? -7.239 -1.170 16.825 1.00 88.38 84 VAL A O 1
ATOM 676 N N . SER A 1 85 ? -5.303 -1.090 17.914 1.00 89.19 85 SER A N 1
ATOM 677 C CA . SER A 1 85 ? -5.560 0.242 18.451 1.00 89.19 85 SER A CA 1
ATOM 678 C C . SER A 1 85 ? -5.702 1.299 17.346 1.00 89.19 85 SER A C 1
ATOM 680 O O . SER A 1 85 ? -4.958 1.324 16.361 1.00 89.19 85 SER A O 1
ATOM 682 N N . LYS A 1 86 ? -6.613 2.257 17.563 1.00 90.19 86 LYS A N 1
ATOM 683 C CA . LYS A 1 86 ? -6.817 3.413 16.670 1.00 90.19 86 LYS A CA 1
ATOM 684 C C . LYS A 1 86 ? -5.505 4.156 16.404 1.00 90.19 86 LYS A C 1
ATOM 686 O O . LYS A 1 86 ? -5.209 4.507 15.265 1.00 90.19 86 LYS A O 1
ATOM 691 N N . ALA A 1 87 ? -4.694 4.345 17.447 1.00 89.31 87 ALA A N 1
ATOM 692 C CA . ALA A 1 87 ? -3.398 5.014 17.356 1.00 89.31 87 ALA A CA 1
ATOM 693 C C .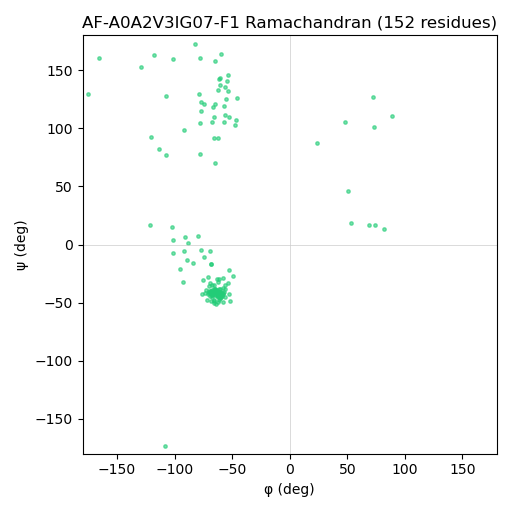 ALA A 1 87 ? -2.444 4.325 16.365 1.00 89.31 87 ALA A C 1
ATOM 695 O O . ALA A 1 87 ? -1.728 5.005 15.631 1.00 89.31 87 ALA A O 1
ATOM 696 N N . ALA A 1 88 ? -2.457 2.990 16.295 1.00 89.62 88 ALA A N 1
ATOM 697 C CA . ALA A 1 88 ? -1.643 2.262 15.331 1.00 89.62 88 ALA A CA 1
ATOM 698 C C . ALA A 1 88 ? -2.121 2.500 13.893 1.00 89.62 88 ALA A C 1
ATOM 700 O O . ALA A 1 88 ? -1.295 2.807 13.037 1.00 89.62 88 ALA A O 1
ATOM 701 N N . VAL A 1 89 ? -3.434 2.447 13.643 1.00 91.19 89 VAL A N 1
ATOM 702 C CA . VAL A 1 89 ? -4.020 2.698 12.313 1.00 91.19 89 VAL A CA 1
ATOM 703 C C . VAL A 1 89 ? -3.716 4.121 11.835 1.00 91.19 89 VAL A C 1
ATOM 705 O O . VAL A 1 89 ? -3.270 4.312 10.703 1.00 91.19 89 VAL A O 1
ATOM 708 N N . PHE A 1 90 ? -3.861 5.126 12.704 1.00 91.75 90 PHE A N 1
ATOM 709 C CA . PHE A 1 90 ? -3.450 6.501 12.397 1.00 91.75 90 PHE A CA 1
ATOM 710 C C . PHE A 1 90 ? -1.946 6.611 12.127 1.00 91.75 90 PHE A C 1
ATOM 712 O O . PHE A 1 90 ? -1.534 7.295 11.188 1.00 91.75 90 PHE A O 1
ATOM 719 N N . GLY A 1 91 ? -1.124 5.907 12.909 1.00 91.50 91 GLY A N 1
ATOM 720 C CA . GLY A 1 91 ? 0.316 5.823 12.690 1.00 91.50 91 GLY A CA 1
ATOM 721 C C . GLY A 1 91 ? 0.667 5.244 11.318 1.00 91.50 91 GLY A C 1
ATOM 722 O O . GLY A 1 91 ? 1.515 5.797 10.619 1.00 91.50 91 GLY A O 1
ATOM 723 N N . TRP A 1 92 ? -0.016 4.180 10.890 1.00 91.44 92 TRP A N 1
ATOM 724 C CA . TRP A 1 92 ? 0.174 3.590 9.563 1.00 91.44 92 TRP A CA 1
ATOM 725 C C . TRP A 1 92 ? -0.296 4.523 8.463 1.00 91.44 92 TRP A C 1
ATOM 727 O O . TRP A 1 92 ? 0.410 4.674 7.475 1.00 91.44 92 TRP A O 1
ATOM 737 N N . LYS A 1 93 ? -1.432 5.203 8.651 1.00 90.88 93 LYS A N 1
ATOM 738 C CA . LYS A 1 93 ? -1.935 6.191 7.694 1.00 90.88 93 LYS A CA 1
ATOM 739 C C . LYS A 1 93 ? -0.923 7.321 7.491 1.00 90.88 93 LYS A C 1
ATOM 741 O O . LYS A 1 93 ? -0.599 7.656 6.357 1.00 90.88 93 LYS A O 1
ATOM 746 N N . LYS A 1 94 ? -0.348 7.853 8.577 1.00 91.69 94 LYS A N 1
ATOM 747 C CA . LYS A 1 94 ? 0.706 8.883 8.523 1.00 91.69 94 LYS A CA 1
ATOM 748 C C . LYS A 1 94 ? 1.977 8.383 7.826 1.00 91.69 94 LYS A C 1
ATOM 750 O O . LYS A 1 94 ? 2.670 9.160 7.180 1.00 91.69 94 LYS A O 1
ATOM 755 N N . GLN A 1 95 ? 2.290 7.094 7.955 1.00 90.56 95 GLN A N 1
ATOM 756 C CA . GLN A 1 95 ? 3.485 6.473 7.376 1.00 90.56 95 GLN A CA 1
ATOM 757 C C . GLN A 1 95 ? 3.200 5.655 6.107 1.00 90.56 95 GLN A C 1
ATOM 759 O O . GLN A 1 95 ? 4.071 4.903 5.671 1.00 90.56 95 GLN A O 1
ATOM 764 N N . ALA A 1 96 ? 2.031 5.826 5.482 1.00 88.56 96 ALA A N 1
ATOM 765 C CA . ALA A 1 96 ? 1.534 4.976 4.401 1.00 88.56 96 ALA A CA 1
ATOM 766 C C . ALA A 1 96 ? 2.547 4.805 3.260 1.00 88.56 96 ALA A C 1
ATOM 768 O O . ALA A 1 96 ? 2.888 3.682 2.891 1.00 88.56 96 ALA A O 1
ATOM 769 N N . LYS A 1 97 ? 3.120 5.917 2.782 1.00 86.94 97 LYS A N 1
ATOM 770 C CA . LYS A 1 97 ? 4.162 5.932 1.742 1.00 86.94 97 LYS A CA 1
ATOM 771 C C . LYS A 1 97 ? 5.392 5.104 2.114 1.00 86.94 97 LYS A C 1
ATOM 773 O O . LYS A 1 97 ? 5.923 4.374 1.285 1.00 86.94 97 LYS A O 1
ATOM 778 N N . LYS A 1 98 ? 5.833 5.174 3.372 1.00 87.06 98 LYS A N 1
ATOM 779 C CA . LYS A 1 98 ? 6.998 4.425 3.863 1.00 87.06 98 LYS A CA 1
ATOM 780 C C . LYS A 1 98 ? 6.681 2.941 4.036 1.00 87.06 98 LYS A C 1
ATOM 782 O O . LYS A 1 98 ? 7.514 2.102 3.703 1.00 87.06 98 LYS A O 1
ATOM 787 N N . THR A 1 99 ? 5.501 2.624 4.563 1.00 84.75 99 THR A N 1
ATOM 788 C CA . THR A 1 99 ? 5.045 1.246 4.773 1.00 84.75 99 THR A CA 1
ATOM 789 C C . THR A 1 99 ? 4.887 0.522 3.440 1.00 84.75 99 THR A C 1
ATOM 791 O O . THR A 1 99 ? 5.495 -0.529 3.261 1.00 84.75 99 THR A O 1
ATOM 794 N N . MET A 1 100 ? 4.168 1.118 2.488 1.00 83.94 100 MET A N 1
ATOM 795 C CA . MET A 1 100 ? 3.962 0.536 1.161 1.00 83.94 100 MET A CA 1
ATOM 796 C C . MET A 1 100 ? 5.246 0.531 0.325 1.00 83.94 100 MET A C 1
ATOM 798 O O . MET A 1 100 ? 5.604 -0.495 -0.250 1.00 83.94 100 MET A O 1
ATOM 802 N N . GLY A 1 101 ? 6.001 1.635 0.330 1.00 79.88 101 GLY A N 1
ATOM 803 C CA . GLY A 1 101 ? 7.240 1.765 -0.441 1.00 79.88 101 GLY A CA 1
ATOM 804 C C . GLY A 1 101 ? 8.303 0.732 -0.064 1.00 79.88 101 GLY A C 1
ATOM 805 O O . GLY A 1 101 ? 8.885 0.112 -0.946 1.00 79.88 101 GLY A O 1
ATOM 806 N N . ARG A 1 102 ? 8.512 0.464 1.235 1.00 77.81 102 ARG A N 1
ATOM 807 C CA . ARG A 1 102 ? 9.454 -0.583 1.681 1.00 77.81 102 ARG A CA 1
ATOM 808 C C . ARG A 1 102 ? 9.076 -1.970 1.168 1.00 77.81 102 ARG A C 1
ATOM 810 O O . ARG A 1 102 ? 9.963 -2.746 0.822 1.00 77.81 102 ARG A O 1
ATOM 817 N N . HIS A 1 103 ? 7.782 -2.277 1.126 1.00 76.50 103 HIS A N 1
ATOM 818 C CA . HIS A 1 103 ? 7.314 -3.562 0.628 1.00 76.50 103 HIS A CA 1
ATOM 819 C C . HIS A 1 103 ? 7.492 -3.684 -0.885 1.00 76.50 103 HIS A C 1
ATOM 821 O O . HIS A 1 103 ? 8.000 -4.702 -1.340 1.00 76.50 103 HIS A O 1
ATOM 827 N N . LEU A 1 104 ? 7.175 -2.637 -1.655 1.00 74.44 104 LEU A N 1
ATOM 828 C CA . LEU A 1 104 ? 7.468 -2.605 -3.091 1.00 74.44 104 LEU A CA 1
ATOM 829 C C . LEU A 1 104 ? 8.954 -2.781 -3.372 1.00 74.44 104 LEU A C 1
ATOM 831 O O . LEU A 1 104 ? 9.308 -3.643 -4.163 1.00 74.44 104 LEU A O 1
ATOM 835 N N . SER A 1 105 ? 9.828 -2.026 -2.705 1.00 70.50 105 SER A N 1
ATOM 836 C CA . SER A 1 105 ? 11.274 -2.153 -2.912 1.00 70.50 105 SER A CA 1
ATOM 837 C C . SER A 1 105 ? 11.775 -3.561 -2.579 1.00 70.50 105 SER A C 1
ATOM 839 O O . SER A 1 105 ? 12.565 -4.120 -3.332 1.00 70.50 105 SER A O 1
ATOM 841 N N . SER A 1 106 ? 11.281 -4.168 -1.495 1.00 74.44 106 SER A N 1
ATOM 842 C CA . SER A 1 106 ? 11.630 -5.545 -1.124 1.00 74.44 106 SER A CA 1
ATOM 843 C C . SER A 1 106 ? 11.097 -6.576 -2.124 1.00 74.44 106 SER A C 1
ATOM 845 O O . SER A 1 106 ? 11.816 -7.503 -2.498 1.00 74.44 106 SER A O 1
ATOM 847 N N . TRP A 1 107 ? 9.859 -6.408 -2.591 1.00 74.00 107 TRP A N 1
ATOM 848 C CA . TRP A 1 107 ? 9.238 -7.294 -3.570 1.00 74.00 107 TRP A CA 1
ATOM 849 C C . TRP A 1 107 ? 9.922 -7.201 -4.934 1.00 74.00 107 TRP A C 1
ATOM 851 O O . TRP A 1 107 ? 10.220 -8.231 -5.535 1.00 74.00 107 TRP A O 1
ATOM 861 N N . VAL A 1 108 ? 10.239 -5.985 -5.385 1.00 69.50 108 VAL A N 1
ATOM 862 C CA . VAL A 1 108 ? 11.013 -5.732 -6.605 1.00 69.50 108 VAL A CA 1
ATOM 863 C C . VAL A 1 108 ? 12.400 -6.346 -6.478 1.00 69.50 108 VAL A C 1
ATOM 865 O O . VAL A 1 108 ? 12.779 -7.102 -7.359 1.00 69.50 108 VAL A O 1
ATOM 868 N N . ALA A 1 109 ? 13.120 -6.137 -5.371 1.00 68.69 109 ALA A N 1
ATOM 869 C CA . ALA A 1 109 ? 14.432 -6.755 -5.161 1.00 68.69 109 ALA A CA 1
ATOM 870 C C . ALA A 1 109 ? 14.367 -8.293 -5.230 1.00 68.69 109 ALA A C 1
ATOM 872 O O . ALA A 1 109 ? 15.188 -8.918 -5.894 1.00 68.69 109 ALA A O 1
ATOM 873 N N . LYS A 1 110 ? 13.342 -8.903 -4.619 1.00 70.19 110 LYS A N 1
ATOM 874 C CA . LYS A 1 110 ? 13.115 -10.357 -4.649 1.00 70.19 110 LYS A CA 1
ATOM 875 C C . LYS A 1 110 ? 12.708 -10.877 -6.032 1.00 70.19 110 LYS A C 1
ATOM 877 O O . LYS A 1 110 ? 13.009 -12.018 -6.370 1.00 70.19 110 LYS A O 1
ATOM 882 N N . LYS A 1 111 ? 11.978 -10.084 -6.820 1.00 69.12 111 LYS A N 1
ATOM 883 C CA . LYS A 1 111 ? 11.622 -10.397 -8.213 1.00 69.12 111 LYS A CA 1
ATOM 884 C C . LYS A 1 111 ? 12.841 -10.272 -9.123 1.00 69.12 111 LYS A C 1
ATOM 886 O O . LYS A 1 111 ? 13.107 -11.202 -9.870 1.00 69.12 111 LYS A O 1
ATOM 891 N N . VAL A 1 112 ? 13.596 -9.183 -9.009 1.00 63.50 112 VAL A N 1
ATOM 892 C CA . VAL A 1 112 ? 14.831 -8.931 -9.764 1.00 63.50 112 VAL A CA 1
ATOM 893 C C . VAL A 1 112 ? 15.860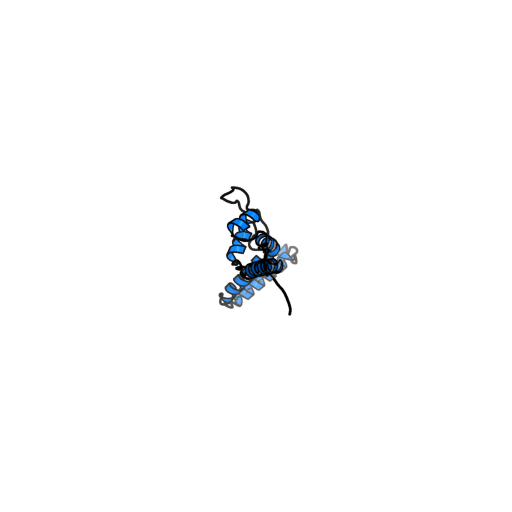 -10.022 -9.489 1.00 63.50 112 VAL A C 1
ATOM 895 O O . VAL A 1 112 ? 16.411 -10.561 -10.432 1.00 63.50 112 VAL A O 1
ATOM 898 N N . SER A 1 113 ? 16.041 -10.449 -8.236 1.00 63.44 113 SER A N 1
ATOM 899 C CA . SER A 1 113 ? 16.973 -11.538 -7.912 1.00 63.44 113 SER A CA 1
ATOM 900 C C . SER A 1 113 ? 16.535 -12.918 -8.425 1.00 63.44 113 SER A C 1
ATOM 902 O O . SER A 1 113 ? 17.326 -13.853 -8.403 1.00 63.44 113 SER A O 1
ATOM 904 N N . ARG A 1 114 ? 15.257 -13.088 -8.793 1.00 62.97 114 ARG A N 1
ATOM 905 C CA . ARG A 1 114 ? 14.701 -14.335 -9.353 1.00 62.97 114 ARG A CA 1
ATOM 906 C C . ARG A 1 114 ? 14.679 -14.337 -10.874 1.00 62.97 114 ARG A C 1
ATOM 908 O O . ARG A 1 114 ? 14.579 -15.403 -11.470 1.00 62.97 114 ARG A O 1
ATOM 915 N N . ILE A 1 115 ? 14.720 -13.160 -11.486 1.00 62.38 115 ILE A N 1
ATOM 916 C CA . ILE A 1 115 ? 14.943 -13.029 -12.915 1.00 62.38 115 ILE A CA 1
ATOM 917 C C . ILE A 1 115 ? 16.443 -13.242 -13.092 1.00 62.38 115 ILE A C 1
ATOM 919 O O . ILE A 1 115 ? 17.238 -12.375 -12.749 1.00 62.38 115 ILE A O 1
ATOM 923 N N . THR A 1 116 ? 16.843 -14.409 -13.595 1.00 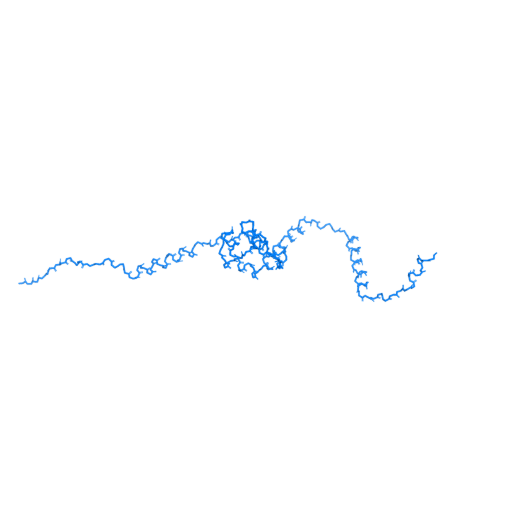57.16 116 THR A N 1
ATOM 924 C CA . THR A 1 116 ? 18.151 -14.538 -14.240 1.00 57.16 116 THR A CA 1
ATOM 925 C C . THR A 1 116 ? 18.214 -13.445 -15.295 1.00 57.16 116 THR A C 1
ATOM 927 O O . THR A 1 116 ? 17.453 -13.480 -16.263 1.00 57.16 116 THR A O 1
ATOM 930 N N . THR A 1 117 ? 19.040 -12.427 -15.065 1.00 61.03 117 THR A N 1
ATOM 931 C CA . THR A 1 117 ? 19.341 -11.393 -16.049 1.00 61.03 117 THR A CA 1
ATOM 932 C C . THR A 1 117 ? 20.015 -12.083 -17.223 1.00 61.03 117 THR A C 1
ATOM 934 O O . THR A 1 117 ? 21.223 -12.306 -17.215 1.00 61.03 117 THR A O 1
ATOM 937 N N . PHE A 1 118 ? 19.219 -12.497 -18.206 1.00 58.81 118 PHE A N 1
ATOM 938 C CA . PHE A 1 118 ? 19.744 -12.860 -19.506 1.00 58.81 118 PHE A CA 1
ATOM 939 C C . PHE A 1 118 ? 20.271 -11.570 -20.122 1.00 58.81 118 PHE A C 1
ATOM 941 O O . PHE A 1 118 ? 19.495 -10.692 -20.496 1.00 58.81 118 PHE A O 1
ATOM 948 N N . HIS A 1 119 ? 21.594 -11.437 -20.144 1.00 66.69 119 HIS A N 1
ATOM 949 C CA . HIS A 1 119 ? 22.246 -10.363 -20.869 1.00 66.69 119 HIS A CA 1
ATOM 950 C C . HIS A 1 119 ? 21.992 -10.577 -22.355 1.00 66.69 119 HIS A C 1
ATOM 952 O O . HIS A 1 119 ? 22.511 -11.512 -22.963 1.00 66.69 119 HIS A O 1
ATOM 958 N N . HIS A 1 120 ? 21.172 -9.701 -22.922 1.00 71.06 120 HIS A N 1
ATOM 959 C CA . HIS A 1 120 ? 20.925 -9.629 -24.352 1.00 71.06 120 HIS A CA 1
ATOM 960 C C . HIS A 1 120 ? 21.497 -8.300 -24.837 1.00 71.06 120 HIS A C 1
ATOM 962 O O . HIS A 1 120 ? 20.751 -7.324 -24.930 1.00 71.06 120 HIS A O 1
ATOM 968 N N . PRO A 1 121 ? 22.816 -8.237 -25.098 1.00 76.00 121 PRO A N 1
ATOM 969 C CA . PRO A 1 121 ? 23.505 -6.986 -25.406 1.00 76.00 121 PRO A CA 1
ATOM 970 C C . PRO A 1 121 ? 22.874 -6.257 -26.597 1.00 76.00 121 PRO A C 1
ATOM 972 O O . PRO A 1 121 ? 22.753 -5.036 -26.567 1.00 76.00 121 PRO A O 1
ATOM 975 N N . ASP A 1 122 ? 22.370 -6.998 -27.586 1.00 79.31 122 ASP A N 1
ATOM 976 C CA . ASP A 1 122 ? 21.701 -6.425 -28.757 1.00 79.31 122 ASP A CA 1
ATOM 977 C C . ASP A 1 122 ? 20.355 -5.776 -28.403 1.00 79.31 122 ASP A C 1
ATOM 979 O O . ASP A 1 122 ? 20.032 -4.689 -28.883 1.00 79.31 122 ASP A O 1
ATOM 983 N N . LEU A 1 123 ? 19.578 -6.403 -27.512 1.00 77.69 123 LEU A N 1
ATOM 984 C CA . LEU A 1 123 ? 18.305 -5.858 -27.037 1.00 77.69 123 LEU A CA 1
ATOM 985 C C . LEU A 1 123 ? 18.533 -4.638 -26.135 1.00 77.69 123 LEU A C 1
ATOM 987 O O . LEU A 1 123 ? 17.832 -3.635 -26.259 1.00 77.69 123 LEU A O 1
ATOM 991 N N . GLU A 1 124 ? 19.523 -4.705 -25.247 1.00 80.06 124 GLU A N 1
ATOM 992 C CA . GLU A 1 124 ? 19.914 -3.591 -24.381 1.00 80.06 124 GLU A CA 1
ATOM 993 C C . GLU A 1 124 ? 20.398 -2.390 -25.211 1.00 80.06 124 GLU A C 1
ATOM 995 O O . GLU A 1 124 ? 19.974 -1.257 -24.964 1.00 80.06 124 GLU A O 1
ATOM 1000 N N . ALA A 1 125 ? 21.211 -2.632 -26.246 1.00 81.88 125 ALA A N 1
ATOM 1001 C CA . ALA A 1 125 ? 21.666 -1.608 -27.181 1.00 81.88 125 ALA A CA 1
ATOM 1002 C C . ALA A 1 125 ? 20.502 -0.993 -27.975 1.00 81.88 125 ALA A C 1
ATOM 1004 O O . ALA A 1 125 ? 20.417 0.235 -28.071 1.00 81.88 125 ALA A O 1
ATOM 1005 N N . ALA A 1 126 ? 19.573 -1.817 -28.474 1.0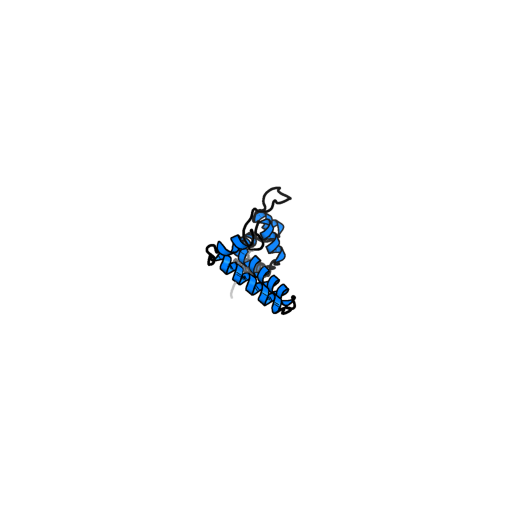0 80.06 126 ALA A N 1
ATOM 1006 C CA . ALA A 1 126 ? 18.391 -1.358 -29.202 1.00 80.06 126 ALA A CA 1
ATOM 1007 C C . ALA A 1 126 ? 17.460 -0.504 -28.322 1.00 80.06 126 ALA A C 1
ATOM 1009 O O . ALA A 1 126 ? 17.011 0.562 -28.745 1.00 80.06 126 ALA A O 1
ATOM 1010 N N . ILE A 1 127 ? 17.216 -0.912 -27.070 1.00 83.12 127 ILE A N 1
ATOM 1011 C CA . ILE A 1 127 ? 16.411 -0.136 -26.112 1.00 83.12 127 ILE A CA 1
ATOM 1012 C C . ILE A 1 127 ? 17.107 1.184 -25.764 1.00 83.12 127 ILE A C 1
ATOM 1014 O O . ILE A 1 127 ? 16.461 2.234 -25.725 1.00 83.12 127 ILE A O 1
ATOM 1018 N N . ALA A 1 128 ? 18.422 1.160 -25.530 1.00 81.75 128 ALA A N 1
ATOM 1019 C CA . ALA A 1 128 ? 19.190 2.366 -25.244 1.00 81.75 128 ALA A CA 1
ATOM 1020 C C . ALA A 1 128 ? 19.171 3.347 -26.426 1.00 81.75 128 ALA A C 1
ATOM 1022 O O . ALA A 1 128 ? 19.048 4.556 -26.223 1.00 81.75 128 ALA A O 1
ATOM 1023 N N . GLN A 1 129 ? 19.256 2.838 -27.657 1.00 84.50 129 GLN A N 1
ATOM 1024 C CA . GLN A 1 129 ? 19.142 3.647 -28.865 1.00 84.50 129 GLN A CA 1
ATOM 1025 C C . GLN A 1 129 ? 17.742 4.246 -29.021 1.00 84.50 129 GLN A C 1
ATOM 1027 O O . GLN A 1 129 ? 17.629 5.462 -29.162 1.00 84.50 129 GLN A O 1
ATOM 1032 N N . TYR A 1 130 ? 16.691 3.441 -28.862 1.00 81.06 130 TYR A N 1
ATOM 1033 C CA . TYR A 1 130 ? 15.310 3.916 -28.898 1.00 81.06 130 TYR A CA 1
ATOM 1034 C C . TYR A 1 130 ? 15.049 5.028 -27.870 1.00 81.06 130 TYR A C 1
ATOM 1036 O O . TYR A 1 130 ? 14.465 6.060 -28.195 1.00 81.06 130 TYR A O 1
ATOM 1044 N N . MET A 1 131 ? 15.520 4.865 -26.628 1.00 82.31 131 MET A N 1
ATOM 1045 C CA . MET A 1 131 ? 15.366 5.881 -25.579 1.00 82.31 131 MET A CA 1
ATOM 1046 C C . MET A 1 131 ? 16.124 7.175 -25.901 1.00 82.31 131 MET A C 1
ATOM 1048 O O . MET A 1 131 ? 15.608 8.262 -25.635 1.00 82.31 131 MET A O 1
ATOM 1052 N N . ARG A 1 132 ? 17.326 7.082 -26.490 1.00 80.25 132 ARG A N 1
ATOM 1053 C CA . ARG A 1 132 ? 18.084 8.253 -26.958 1.00 80.25 132 ARG A CA 1
ATOM 1054 C C . ARG A 1 132 ? 17.328 8.999 -28.054 1.00 80.25 132 ARG A C 1
ATOM 1056 O O . ARG A 1 132 ? 17.124 10.200 -27.916 1.00 80.25 132 ARG A O 1
ATOM 1063 N N . GLU A 1 133 ? 16.850 8.297 -29.075 1.00 77.19 133 GLU A N 1
ATOM 1064 C CA . GLU A 1 133 ? 16.067 8.880 -30.173 1.00 77.19 133 GLU A CA 1
ATOM 1065 C C . GLU A 1 133 ? 14.769 9.527 -29.663 1.00 77.19 133 GLU A C 1
ATOM 1067 O O . GLU A 1 133 ? 14.444 10.656 -30.031 1.00 77.19 133 GLU A O 1
ATOM 1072 N N . ARG A 1 134 ? 14.072 8.881 -28.718 1.00 72.69 134 ARG A N 1
ATOM 1073 C CA . ARG A 1 134 ? 12.890 9.446 -28.045 1.00 72.69 134 ARG A CA 1
ATOM 1074 C C . ARG A 1 134 ? 13.208 10.699 -27.240 1.00 72.69 134 ARG A C 1
ATOM 1076 O O . ARG A 1 134 ? 12.409 11.633 -27.258 1.00 72.69 134 ARG A O 1
ATOM 1083 N N . MET A 1 135 ? 14.327 10.730 -26.517 1.00 74.56 135 MET A N 1
ATOM 1084 C CA . MET A 1 135 ? 14.743 11.922 -25.775 1.00 74.56 135 MET A CA 1
ATOM 1085 C C . MET A 1 135 ? 15.121 13.065 -26.711 1.00 74.56 135 MET A C 1
ATOM 1087 O O . MET A 1 135 ? 14.750 14.194 -26.422 1.00 74.56 135 MET A O 1
ATOM 1091 N N . ILE A 1 136 ? 15.795 12.784 -27.827 1.00 71.38 136 ILE A N 1
ATOM 1092 C CA . ILE A 1 136 ? 16.118 13.781 -28.857 1.00 71.38 136 ILE A CA 1
ATOM 1093 C C . ILE A 1 136 ? 14.824 14.357 -29.458 1.00 71.38 136 ILE A C 1
ATOM 1095 O O . ILE A 1 136 ? 14.662 15.574 -29.528 1.00 71.38 136 ILE A O 1
ATOM 1099 N N . TYR A 1 137 ? 13.854 13.495 -29.784 1.00 65.00 137 TYR A N 1
ATOM 1100 C CA . TYR A 1 137 ? 12.527 13.906 -30.252 1.00 65.00 137 TYR A CA 1
ATOM 1101 C C . TYR A 1 137 ? 11.780 14.764 -29.214 1.00 65.00 137 TYR A C 1
ATOM 1103 O O . TYR A 1 137 ? 11.248 15.820 -29.538 1.00 65.00 137 TYR A O 1
ATOM 1111 N N . MET A 1 138 ? 11.773 14.346 -27.943 1.00 67.69 138 MET A N 1
ATOM 1112 C CA . MET A 1 138 ? 11.096 15.064 -26.851 1.00 67.69 138 MET A CA 1
ATOM 1113 C C . MET A 1 138 ? 11.791 16.376 -26.459 1.00 67.69 138 MET A C 1
ATOM 1115 O O . MET A 1 138 ? 11.127 17.288 -25.977 1.00 67.69 138 MET A O 1
ATOM 1119 N N . ARG A 1 139 ? 13.113 16.482 -26.646 1.00 67.69 139 ARG A N 1
ATOM 1120 C CA . ARG A 1 139 ? 13.898 17.705 -26.400 1.00 67.69 139 ARG A CA 1
ATOM 1121 C C . ARG A 1 139 ? 13.742 18.749 -27.504 1.00 67.69 139 ARG A C 1
ATOM 1123 O O . ARG A 1 139 ? 14.267 19.846 -27.358 1.00 67.69 139 ARG A O 1
ATOM 1130 N N . GLY A 1 140 ? 13.018 18.435 -28.581 1.00 56.38 140 GLY A N 1
ATOM 1131 C CA . GLY A 1 140 ? 12.778 19.377 -29.672 1.00 56.38 140 GLY A CA 1
ATOM 1132 C C . GLY A 1 140 ? 14.030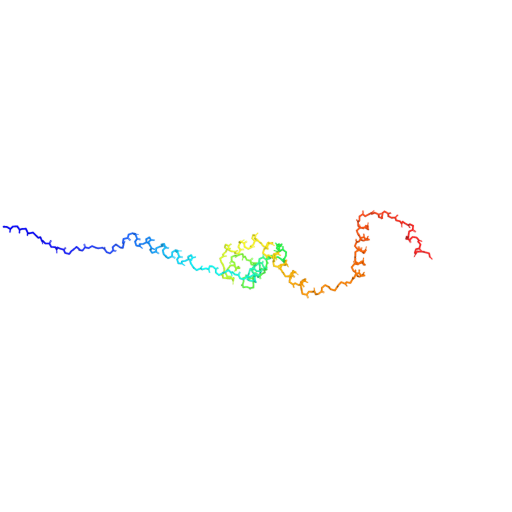 19.707 -30.488 1.00 56.38 140 GLY A C 1
ATOM 1133 O O . GLY A 1 140 ? 14.016 20.672 -31.243 1.00 56.38 140 GLY A O 1
ATOM 1134 N N . GLU A 1 141 ? 15.098 18.905 -30.386 1.00 56.19 141 GLU A N 1
ATOM 1135 C CA . GLU A 1 141 ? 16.319 19.087 -31.192 1.00 56.19 141 GLU A CA 1
ATOM 1136 C C . GLU A 1 141 ? 16.095 18.769 -32.686 1.00 56.19 141 GLU A C 1
ATOM 1138 O O . GLU A 1 141 ? 16.954 19.046 -33.517 1.00 56.19 141 GLU A O 1
ATOM 1143 N N . PHE A 1 142 ? 14.904 18.280 -33.053 1.00 49.91 142 PHE A N 1
ATOM 1144 C CA . PHE A 1 142 ? 14.383 18.317 -34.419 1.00 49.91 142 PHE A CA 1
ATOM 1145 C C . PHE A 1 142 ? 13.251 19.343 -34.526 1.00 49.91 142 PHE A C 1
ATOM 1147 O O . PHE A 1 142 ? 12.070 19.002 -34.605 1.00 49.91 142 PHE A O 1
ATOM 1154 N N . LEU A 1 143 ? 13.619 20.622 -34.584 1.00 48.94 143 LEU A N 1
ATOM 1155 C CA . LEU A 1 143 ? 12.825 21.598 -35.325 1.00 48.94 143 LEU A CA 1
ATOM 1156 C C . LEU A 1 143 ? 12.721 21.080 -36.766 1.00 48.94 143 LEU A C 1
ATOM 1158 O O . LEU A 1 143 ? 13.717 21.067 -37.480 1.00 48.94 143 LEU A O 1
ATOM 1162 N N . PHE A 1 144 ? 11.544 20.566 -37.132 1.00 49.59 144 PHE A N 1
ATOM 1163 C CA . PHE A 1 144 ? 11.056 20.375 -38.502 1.00 49.59 144 PHE A CA 1
ATOM 1164 C C . PHE A 1 144 ? 12.145 20.277 -39.586 1.00 49.59 144 PHE A C 1
ATOM 1166 O O . PHE A 1 144 ? 12.432 21.253 -40.276 1.00 49.59 144 PHE A O 1
ATOM 1173 N N . ARG A 1 145 ? 12.670 19.072 -39.840 1.00 49.56 145 ARG A N 1
ATOM 1174 C CA . ARG A 1 145 ? 13.181 18.776 -41.186 1.00 49.56 145 ARG A CA 1
ATOM 1175 C C . ARG A 1 145 ? 11.999 18.481 -42.105 1.00 49.56 145 ARG A C 1
ATOM 1177 O O . ARG A 1 145 ? 11.667 17.326 -42.375 1.00 49.56 145 ARG A O 1
ATOM 1184 N N . ALA A 1 146 ? 11.328 19.547 -42.543 1.00 49.34 146 ALA A N 1
ATOM 1185 C CA . ALA A 1 146 ? 10.286 19.513 -43.575 1.00 49.34 146 ALA A CA 1
ATOM 1186 C C . ALA A 1 146 ? 10.767 18.815 -44.871 1.00 49.34 146 ALA A C 1
ATOM 1188 O O . ALA A 1 146 ? 9.980 18.266 -45.636 1.00 49.34 146 ALA A O 1
ATOM 1189 N N . ASP A 1 147 ? 12.078 18.758 -45.064 1.00 53.06 147 ASP A N 1
ATOM 1190 C CA . ASP A 1 147 ? 12.819 18.094 -46.129 1.00 53.06 147 ASP A CA 1
ATOM 1191 C C . ASP A 1 147 ? 12.762 16.550 -46.101 1.00 53.06 147 ASP A C 1
ATOM 1193 O O . ASP A 1 147 ? 13.017 15.925 -47.132 1.00 53.06 147 ASP A O 1
ATOM 1197 N N . VAL A 1 148 ? 12.374 15.913 -44.985 1.00 50.97 148 VAL A N 1
ATOM 1198 C CA . VAL A 1 148 ? 12.218 14.440 -44.917 1.00 50.97 148 VAL A CA 1
ATOM 1199 C C . VAL A 1 148 ? 10.781 13.998 -45.217 1.00 50.97 148 VAL A C 1
ATOM 1201 O O . VAL A 1 148 ? 10.578 12.955 -45.834 1.00 50.97 148 VAL A O 1
ATOM 1204 N N . VAL A 1 149 ? 9.775 14.807 -44.864 1.00 47.84 149 VAL A N 1
ATOM 1205 C CA . VAL A 1 149 ? 8.356 14.459 -45.085 1.00 47.84 149 VAL A CA 1
ATOM 1206 C C . VAL A 1 149 ? 7.955 14.610 -46.561 1.00 47.84 149 VAL A C 1
ATOM 1208 O O . VAL A 1 149 ? 7.162 13.815 -47.058 1.00 47.84 149 VAL A O 1
ATOM 1211 N N . CYS A 1 150 ? 8.566 15.531 -47.315 1.00 45.94 150 CYS A N 1
ATOM 1212 C CA . CYS A 1 150 ? 8.262 15.703 -48.744 1.00 45.94 150 CYS A CA 1
ATOM 1213 C C . CYS A 1 150 ? 8.829 14.608 -49.669 1.00 45.94 150 CYS A C 1
ATOM 1215 O O . CYS A 1 150 ? 8.439 14.553 -50.830 1.00 45.94 150 CYS A O 1
ATOM 1217 N N . LYS A 1 151 ? 9.718 13.721 -49.195 1.00 45.53 151 LYS A N 1
ATOM 1218 C CA . LYS A 1 151 ? 10.249 12.605 -50.008 1.00 45.53 151 LYS A CA 1
ATOM 1219 C C . LYS A 1 151 ? 9.463 11.299 -49.882 1.00 45.53 151 LYS A C 1
ATOM 1221 O O . LYS A 1 151 ? 9.763 10.359 -50.604 1.00 45.53 151 LYS A O 1
ATOM 1226 N N . ALA A 1 152 ? 8.474 11.238 -48.992 1.00 46.31 152 ALA A N 1
ATOM 1227 C CA . ALA A 1 152 ? 7.585 10.084 -48.853 1.00 46.31 152 ALA A CA 1
ATOM 1228 C C . ALA A 1 152 ? 6.205 10.301 -49.512 1.00 46.31 152 ALA A C 1
ATOM 1230 O O . ALA A 1 152 ? 5.330 9.451 -49.373 1.00 46.31 152 ALA A O 1
ATOM 1231 N N . ALA A 1 153 ? 5.998 11.437 -50.192 1.00 43.62 153 ALA A N 1
ATOM 1232 C CA . ALA A 1 153 ? 4.726 11.826 -50.814 1.00 43.62 153 ALA A CA 1
ATOM 1233 C C . ALA A 1 153 ? 4.818 12.072 -52.340 1.00 43.62 153 ALA A C 1
ATOM 1235 O O . ALA A 1 153 ? 3.913 12.676 -52.914 1.00 43.62 153 ALA A O 1
ATOM 1236 N N . LEU A 1 154 ? 5.887 11.599 -52.988 1.00 37.91 154 LEU A N 1
ATOM 1237 C CA . LEU A 1 154 ? 6.023 11.441 -54.443 1.00 37.91 154 LEU A CA 1
ATOM 1238 C C . LEU A 1 154 ? 6.448 10.001 -54.730 1.00 37.91 154 LEU A C 1
ATOM 1240 O O . LEU A 1 154 ? 5.999 9.466 -55.764 1.00 37.91 154 LEU A O 1
#

Secondary structure (DSSP, 8-state):
-----------------HHHHHHHHHHHHHHHHHS---PPPHHHHHHHHHHTTB-TTS-B-PPPBPTTTSSBPPHHHHHHHTT--HHHHHHHHHTHHHHHHHHHHHHHHHHHTTS-----HHHHHHHHHHHHHHHHHHTT-----HHHHTTS--

Mean predicted aligned error: 18.83 Å

Nearest PDB structures (foldseek):
  5h3i-assembly1_A  TM=2.106E-01  e=5.377E+00  Oryza sativa Japonica Group